Protein AF-A0A1H0VP79-F1 (afdb_monomer_lite)

Structure (mmCIF, N/CA/C/O backbone):
data_AF-A0A1H0VP79-F1
#
_entry.id   AF-A0A1H0VP79-F1
#
loop_
_atom_site.group_PDB
_atom_site.id
_atom_site.type_symbol
_atom_site.label_atom_id
_atom_site.label_alt_id
_atom_site.label_comp_id
_atom_site.label_asym_id
_atom_site.label_entity_id
_atom_site.label_seq_id
_atom_site.pdbx_PDB_ins_code
_atom_site.Cartn_x
_atom_site.Cartn_y
_atom_site.Cartn_z
_atom_site.occupancy
_atom_site.B_iso_or_equiv
_atom_site.auth_seq_id
_atom_site.auth_comp_id
_atom_site.auth_asym_id
_atom_site.auth_atom_id
_atom_site.pdbx_PDB_model_num
ATOM 1 N N . MET A 1 1 ? 29.507 -34.902 -33.240 1.00 46.75 1 MET A N 1
ATOM 2 C CA . MET A 1 1 ? 29.988 -33.549 -33.586 1.00 46.75 1 MET A CA 1
ATOM 3 C C . MET A 1 1 ? 28.772 -32.827 -34.139 1.00 46.75 1 MET A C 1
ATOM 5 O O . MET A 1 1 ? 28.245 -33.316 -35.121 1.00 46.75 1 MET A O 1
ATOM 9 N N . GLU A 1 2 ? 28.163 -31.821 -33.523 1.00 43.75 2 GLU A N 1
ATOM 10 C CA . GLU A 1 2 ? 28.502 -30.944 -32.397 1.00 43.75 2 GLU A CA 1
ATOM 11 C C . GLU A 1 2 ? 27.170 -30.495 -31.764 1.00 43.75 2 GLU A C 1
ATOM 13 O O . GLU A 1 2 ? 26.261 -30.090 -32.483 1.00 43.75 2 GLU A O 1
ATOM 18 N N . HIS A 1 3 ? 27.044 -30.585 -30.441 1.00 53.22 3 HIS A N 1
ATOM 19 C CA . HIS A 1 3 ? 26.091 -29.780 -29.675 1.00 53.22 3 HIS A CA 1
ATOM 20 C C . HIS A 1 3 ? 26.942 -28.735 -28.957 1.00 53.22 3 HIS A C 1
ATOM 22 O O . HIS A 1 3 ? 27.703 -29.141 -28.077 1.00 53.22 3 HIS A O 1
ATOM 28 N N . PRO A 1 4 ? 26.882 -27.441 -29.305 1.00 51.22 4 PRO A N 1
ATOM 29 C CA . PRO A 1 4 ? 27.451 -26.426 -28.451 1.00 51.22 4 PRO A CA 1
ATOM 30 C C . PRO A 1 4 ? 26.351 -25.861 -27.551 1.00 51.22 4 PRO A C 1
ATOM 32 O O . PRO A 1 4 ? 25.431 -25.193 -28.016 1.00 51.22 4 PRO A O 1
ATOM 35 N N . GLU A 1 5 ? 26.499 -26.180 -26.266 1.00 52.16 5 GLU A N 1
ATOM 36 C CA . GLU A 1 5 ? 26.345 -25.251 -25.149 1.00 52.16 5 GLU A CA 1
ATOM 37 C C . GLU A 1 5 ? 24.983 -24.533 -25.062 1.00 52.16 5 GLU A C 1
ATOM 39 O O . GLU A 1 5 ? 24.786 -23.424 -25.566 1.00 52.16 5 GLU A O 1
ATOM 44 N N . GLU A 1 6 ? 24.055 -25.143 -24.316 1.00 48.25 6 GLU A N 1
ATOM 45 C CA . GLU A 1 6 ? 23.048 -24.402 -23.556 1.00 48.25 6 GLU A CA 1
ATOM 46 C C . GLU A 1 6 ? 23.800 -23.397 -22.679 1.00 48.25 6 GLU A C 1
ATOM 48 O O . GLU A 1 6 ? 24.304 -23.737 -21.613 1.00 48.25 6 GLU A O 1
ATOM 53 N N . GLY A 1 7 ? 23.960 -22.170 -23.178 1.00 50.53 7 GLY A N 1
ATOM 54 C CA . GLY A 1 7 ? 24.571 -21.095 -22.419 1.00 50.53 7 GLY A CA 1
ATOM 55 C C . GLY A 1 7 ? 23.814 -20.957 -21.109 1.00 50.53 7 GLY A C 1
ATOM 56 O O . GLY A 1 7 ? 22.642 -20.575 -21.120 1.00 50.53 7 GLY A O 1
ATOM 57 N N . GLU A 1 8 ? 24.477 -21.304 -20.004 1.00 51.41 8 GLU A N 1
ATOM 58 C CA . GLU A 1 8 ? 24.038 -21.026 -18.643 1.00 51.41 8 GLU A CA 1
ATOM 59 C C . GLU A 1 8 ? 23.559 -19.579 -18.608 1.00 51.41 8 GLU A C 1
ATOM 61 O O . GLU A 1 8 ? 24.345 -18.627 -18.643 1.00 51.41 8 GLU A O 1
ATOM 66 N N . ARG A 1 9 ? 22.236 -19.417 -18.625 1.00 56.72 9 ARG A N 1
ATOM 67 C CA . ARG A 1 9 ? 21.563 -18.131 -18.551 1.00 56.72 9 ARG A CA 1
ATOM 68 C C . ARG A 1 9 ? 21.798 -17.640 -17.132 1.00 56.72 9 ARG A C 1
ATOM 70 O O . ARG A 1 9 ? 20.986 -17.888 -16.246 1.00 56.72 9 ARG A O 1
ATOM 77 N N . ARG A 1 10 ? 22.969 -17.043 -16.894 1.00 55.25 10 ARG A N 1
ATOM 78 C CA . ARG A 1 10 ? 23.294 -16.414 -15.618 1.00 55.25 10 ARG A CA 1
ATOM 79 C C . ARG A 1 10 ? 22.150 -15.446 -15.321 1.00 55.25 10 ARG A C 1
ATOM 81 O O . ARG A 1 10 ? 21.889 -14.590 -16.170 1.00 55.25 10 ARG A O 1
ATOM 88 N N . PRO A 1 11 ? 21.427 -15.619 -14.203 1.00 55.09 11 PRO A N 1
ATOM 89 C CA . PRO A 1 11 ? 20.375 -14.688 -13.849 1.00 55.09 11 PRO A CA 1
ATOM 90 C C . PRO A 1 11 ? 21.020 -13.313 -13.727 1.00 55.09 11 PRO A C 1
ATOM 92 O O . PRO A 1 11 ? 22.076 -13.170 -13.105 1.00 55.09 11 PRO A O 1
ATOM 95 N N . ASP A 1 12 ? 20.427 -12.335 -14.400 1.00 57.53 12 ASP A N 1
ATOM 96 C CA . ASP A 1 12 ? 20.875 -10.959 -14.305 1.00 57.53 12 ASP A CA 1
ATOM 97 C C . ASP A 1 12 ? 20.710 -10.524 -12.835 1.00 57.53 12 ASP A C 1
ATOM 99 O O . ASP A 1 12 ? 19.601 -10.623 -12.295 1.00 57.53 12 ASP A O 1
ATOM 103 N N . PRO A 1 13 ? 21.795 -10.138 -12.143 1.00 55.97 13 PRO A N 1
ATOM 104 C CA . PRO A 1 13 ? 21.739 -9.785 -10.729 1.00 55.97 13 P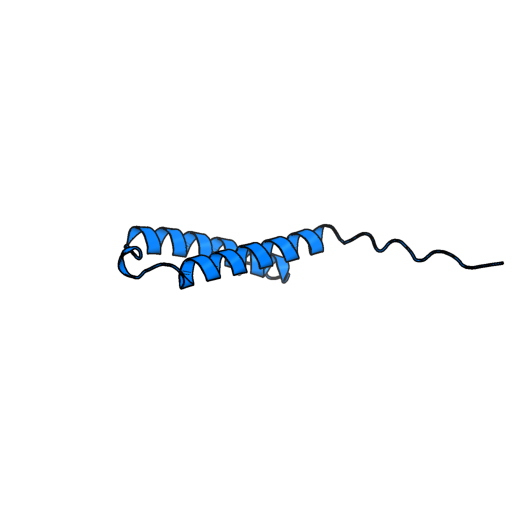RO A CA 1
ATOM 105 C C . PRO A 1 13 ? 20.807 -8.593 -10.462 1.00 5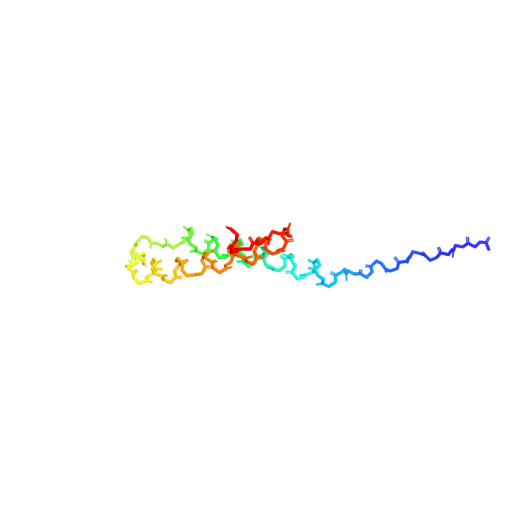5.97 13 PRO A C 1
ATOM 107 O O . PRO A 1 13 ? 20.262 -8.497 -9.363 1.00 55.97 13 PRO A O 1
ATOM 110 N N . GLU A 1 14 ? 20.565 -7.730 -11.455 1.00 60.91 14 GLU A N 1
ATOM 111 C CA . GLU A 1 14 ? 19.607 -6.626 -11.342 1.00 60.91 14 GLU A CA 1
ATOM 112 C C . GLU A 1 14 ? 18.155 -7.128 -11.407 1.00 60.91 14 GLU A C 1
ATOM 114 O O . GLU A 1 14 ? 17.314 -6.672 -10.633 1.00 60.91 14 GLU A O 1
ATOM 119 N N . LEU A 1 15 ? 17.858 -8.143 -12.234 1.00 57.12 15 LEU A N 1
ATOM 120 C CA . LEU A 1 15 ? 16.543 -8.808 -12.231 1.00 57.12 15 LEU A CA 1
ATOM 121 C C . LEU A 1 15 ? 16.283 -9.564 -10.926 1.00 57.12 15 LEU A C 1
ATOM 123 O O . LEU A 1 15 ? 15.170 -9.509 -10.405 1.00 57.12 15 LEU A O 1
ATOM 127 N N . ALA A 1 16 ? 17.300 -10.247 -10.391 1.00 60.19 16 ALA A N 1
ATOM 128 C CA . ALA A 1 16 ? 17.198 -10.920 -9.097 1.00 60.19 16 ALA A CA 1
ATOM 129 C C . ALA A 1 16 ? 16.929 -9.916 -7.959 1.00 60.19 16 ALA A C 1
ATOM 131 O O . ALA A 1 16 ? 16.192 -10.229 -7.028 1.00 60.19 16 ALA A O 1
ATOM 132 N N . SER A 1 17 ? 17.461 -8.692 -8.066 1.00 79.12 17 SER A N 1
ATOM 133 C CA . SER A 1 17 ? 17.155 -7.602 -7.135 1.00 79.12 17 SER A CA 1
ATOM 134 C C . SER A 1 17 ? 15.729 -7.069 -7.302 1.00 79.12 17 SER A C 1
ATOM 136 O O . SER A 1 17 ? 15.097 -6.729 -6.307 1.00 79.12 17 SER A O 1
ATOM 138 N N . GLY A 1 18 ? 15.206 -6.992 -8.529 1.00 87.00 18 GLY A N 1
ATOM 139 C CA . GLY A 1 18 ? 13.843 -6.516 -8.780 1.00 87.00 18 GLY A CA 1
ATOM 140 C C . GLY A 1 18 ? 12.763 -7.481 -8.289 1.00 87.00 18 GLY A C 1
ATOM 141 O O . GLY A 1 18 ? 11.766 -7.046 -7.714 1.00 87.00 18 GLY A O 1
ATOM 142 N N . GLU A 1 19 ? 12.967 -8.789 -8.467 1.00 89.25 19 GLU A N 1
ATOM 143 C CA . GLU A 1 19 ? 12.047 -9.810 -7.949 1.00 89.25 19 GLU A CA 1
ATOM 144 C C . GLU A 1 19 ? 11.960 -9.770 -6.416 1.00 89.25 19 GLU A C 1
ATOM 146 O O . GLU A 1 19 ? 10.865 -9.889 -5.864 1.00 89.25 19 GLU A O 1
ATOM 151 N N . GLU A 1 20 ? 13.087 -9.550 -5.734 1.00 89.88 20 GLU A N 1
ATOM 152 C CA . GLU A 1 20 ? 13.113 -9.431 -4.274 1.00 89.88 20 GLU A CA 1
ATOM 153 C C . GLU A 1 20 ? 12.336 -8.198 -3.799 1.00 89.88 20 GLU A C 1
ATOM 155 O O . GLU A 1 20 ? 11.461 -8.326 -2.947 1.00 89.88 20 GLU A O 1
ATOM 160 N N . VAL A 1 21 ? 12.545 -7.035 -4.429 1.00 90.38 21 VAL A N 1
ATOM 161 C CA . VAL A 1 21 ? 11.792 -5.805 -4.116 1.00 90.38 21 VAL A CA 1
ATOM 162 C C . VAL A 1 21 ? 10.285 -6.005 -4.313 1.00 90.38 21 VAL A C 1
ATOM 164 O O . VAL A 1 21 ? 9.481 -5.565 -3.491 1.00 90.38 21 VAL A O 1
ATOM 167 N N . ILE A 1 22 ? 9.873 -6.698 -5.382 1.00 92.94 22 ILE A N 1
ATOM 168 C CA . ILE A 1 22 ? 8.456 -7.010 -5.623 1.00 92.94 22 ILE A CA 1
ATOM 169 C C . ILE A 1 22 ? 7.914 -7.958 -4.545 1.00 92.94 22 ILE A C 1
ATOM 171 O O . ILE A 1 22 ? 6.799 -7.757 -4.0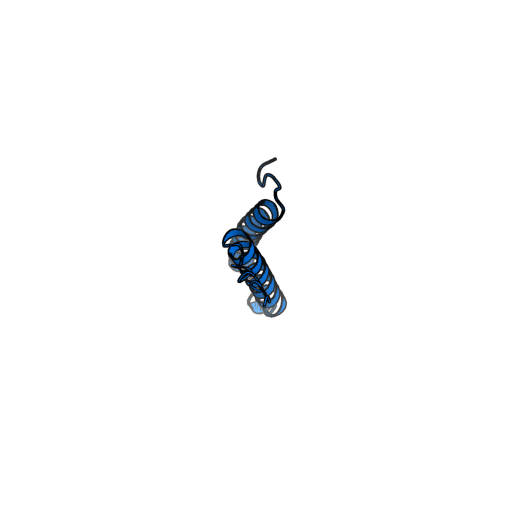59 1.00 92.94 22 ILE A O 1
ATOM 175 N N . ARG A 1 23 ? 8.680 -8.983 -4.156 1.00 94.44 23 ARG A N 1
ATOM 176 C CA . ARG A 1 23 ? 8.280 -9.924 -3.102 1.00 94.44 23 ARG A CA 1
ATOM 177 C C . ARG A 1 23 ? 8.106 -9.216 -1.761 1.00 94.44 23 ARG A C 1
ATOM 179 O O . ARG A 1 23 ? 7.074 -9.409 -1.121 1.00 94.44 23 ARG A O 1
ATOM 186 N N . GLU A 1 24 ? 9.074 -8.397 -1.364 1.00 93.06 24 GLU A N 1
ATOM 187 C CA . GLU A 1 24 ? 9.021 -7.608 -0.129 1.00 93.06 24 GLU A CA 1
ATOM 188 C C . GLU A 1 24 ? 7.809 -6.670 -0.131 1.00 93.06 24 GLU A C 1
ATOM 190 O O . GLU A 1 24 ? 7.066 -6.620 0.849 1.00 93.06 24 GLU A O 1
ATOM 195 N N . ALA A 1 25 ? 7.531 -6.007 -1.259 1.00 94.56 25 ALA A N 1
ATOM 196 C CA . ALA A 1 25 ? 6.359 -5.149 -1.399 1.00 94.56 25 ALA A CA 1
ATOM 197 C C . ALA A 1 25 ? 5.037 -5.911 -1.219 1.00 94.56 25 ALA A C 1
ATOM 199 O O . ALA A 1 25 ? 4.131 -5.428 -0.539 1.00 94.56 25 ALA A O 1
ATOM 200 N N . LEU A 1 26 ? 4.913 -7.104 -1.808 1.00 95.88 26 LEU A N 1
ATOM 201 C CA . LEU A 1 26 ? 3.715 -7.937 -1.666 1.00 95.88 26 LEU A CA 1
ATOM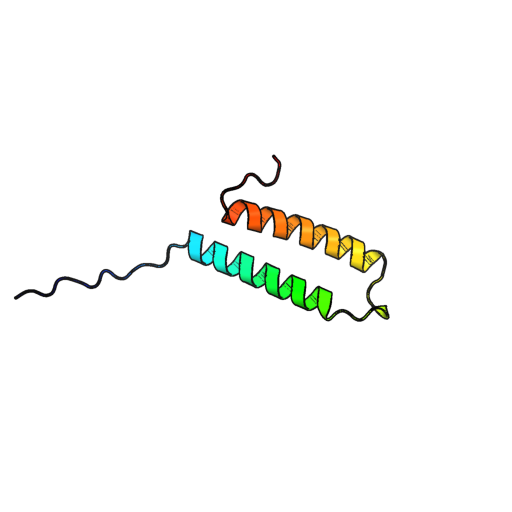 202 C C . LEU A 1 26 ? 3.543 -8.459 -0.238 1.00 95.88 26 LEU A C 1
ATOM 204 O O . LEU A 1 26 ? 2.425 -8.467 0.273 1.00 95.88 26 LEU A O 1
ATOM 208 N N . GLN A 1 27 ? 4.634 -8.873 0.408 1.00 95.56 27 GLN A N 1
ATOM 209 C CA . GLN A 1 27 ? 4.600 -9.321 1.798 1.00 95.56 27 GLN A CA 1
ATOM 210 C C . GLN A 1 27 ? 4.170 -8.189 2.730 1.00 95.56 27 GLN A C 1
ATOM 212 O O . GLN A 1 27 ? 3.281 -8.374 3.556 1.00 95.56 27 GLN A O 1
ATOM 217 N N . MET A 1 28 ? 4.730 -7.001 2.526 1.00 94.81 28 MET A N 1
ATOM 218 C CA . MET A 1 28 ? 4.343 -5.797 3.240 1.00 94.81 28 MET A CA 1
ATOM 219 C C . MET A 1 28 ? 2.839 -5.499 3.041 1.00 94.81 28 MET A C 1
ATOM 221 O O . MET A 1 28 ? 2.108 -5.318 4.008 1.00 94.81 28 MET A O 1
ATOM 225 N N . LEU A 1 29 ? 2.310 -5.518 1.814 1.00 95.31 29 LEU A N 1
ATOM 226 C CA . LEU A 1 29 ? 0.867 -5.304 1.601 1.00 95.31 29 LEU A CA 1
ATOM 227 C C . LEU A 1 29 ? -0.006 -6.358 2.298 1.00 95.31 29 LEU A C 1
ATOM 229 O O . LEU A 1 29 ? -1.061 -6.021 2.831 1.00 95.31 29 LEU A O 1
ATOM 233 N N . HIS A 1 30 ? 0.445 -7.610 2.339 1.00 96.44 30 HIS A N 1
ATOM 234 C CA . HIS A 1 30 ? -0.266 -8.673 3.040 1.00 96.44 30 HIS A CA 1
ATOM 235 C C . HIS A 1 30 ? -0.323 -8.432 4.556 1.00 96.44 30 HIS A C 1
ATOM 237 O O . HIS A 1 30 ? -1.381 -8.587 5.158 1.00 96.44 30 HIS A O 1
ATOM 243 N N . GLU A 1 31 ? 0.777 -7.983 5.166 1.00 94.50 31 GLU A N 1
ATOM 244 C CA . GLU A 1 31 ? 0.813 -7.624 6.591 1.00 94.50 31 GLU A CA 1
ATOM 245 C C . GLU A 1 31 ? -0.129 -6.460 6.924 1.00 94.50 31 GLU A C 1
ATOM 247 O O . GLU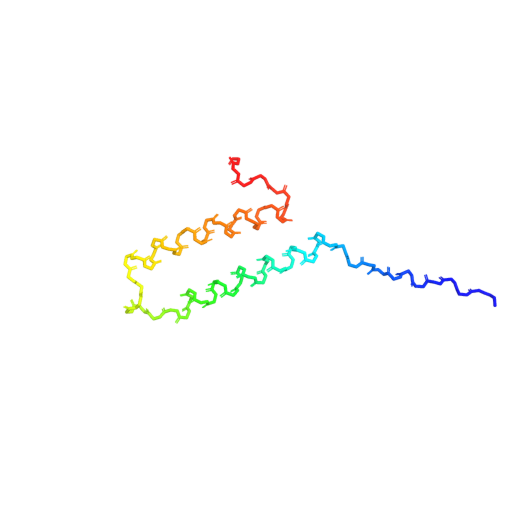 A 1 31 ? -0.776 -6.462 7.977 1.00 94.50 31 GLU A O 1
ATOM 252 N N . LEU A 1 32 ? -0.240 -5.477 6.026 1.00 93.25 32 LEU A N 1
ATOM 253 C CA . LEU A 1 32 ? -1.190 -4.378 6.181 1.00 93.25 32 LEU A CA 1
ATOM 254 C C . LEU A 1 32 ? -2.637 -4.881 6.161 1.00 93.25 32 LEU A C 1
ATOM 256 O O . LEU A 1 32 ? -3.413 -4.514 7.044 1.00 93.25 32 LEU A O 1
ATOM 260 N N . ASP A 1 33 ? -2.981 -5.724 5.184 1.00 94.75 33 ASP A N 1
ATOM 261 C CA . ASP A 1 33 ? -4.327 -6.290 5.022 1.00 94.75 33 ASP A CA 1
ATOM 262 C C . ASP A 1 33 ? -4.724 -7.201 6.196 1.00 94.75 33 ASP A C 1
ATOM 264 O O . ASP A 1 33 ? -5.878 -7.188 6.633 1.00 94.75 33 ASP A O 1
ATOM 268 N N . ASP A 1 34 ? -3.767 -7.950 6.746 1.00 96.38 34 ASP A N 1
ATOM 269 C CA . ASP A 1 34 ? -3.987 -8.843 7.886 1.00 96.38 34 ASP A CA 1
ATOM 270 C C . ASP A 1 34 ? -4.011 -8.105 9.236 1.00 96.38 34 ASP A C 1
ATOM 272 O O . ASP A 1 34 ? -4.370 -8.694 10.265 1.00 96.38 34 ASP A O 1
ATOM 276 N N . THR A 1 35 ? -3.654 -6.816 9.272 1.00 94.69 35 THR A N 1
ATOM 277 C CA . THR A 1 35 ? -3.617 -6.058 10.524 1.00 94.69 35 THR A CA 1
ATOM 278 C C . THR A 1 35 ? -5.035 -5.818 11.069 1.00 94.69 35 THR A C 1
ATOM 280 O O . THR A 1 35 ? -5.851 -5.144 10.437 1.00 94.69 35 THR A O 1
ATOM 283 N N . PRO A 1 36 ? -5.345 -6.257 12.308 1.00 95.62 36 PRO A N 1
ATOM 284 C CA . PRO A 1 36 ? -6.646 -6.003 12.914 1.00 95.62 36 PRO A CA 1
ATOM 285 C C . PRO A 1 36 ? -6.893 -4.504 13.160 1.00 95.62 36 PRO A C 1
ATOM 287 O O . PRO A 1 36 ? -5.985 -3.808 13.627 1.00 95.62 36 PRO A O 1
ATOM 290 N N . PRO A 1 37 ? -8.135 -4.000 13.013 1.00 93.56 37 PRO A N 1
ATOM 291 C CA . PRO A 1 37 ? -8.448 -2.579 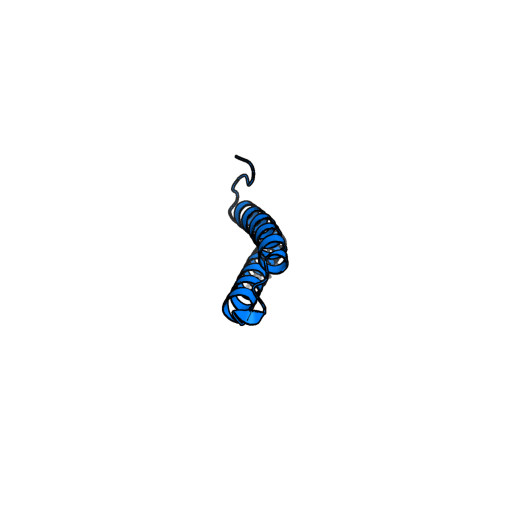13.204 1.00 93.56 37 PRO A CA 1
ATOM 292 C C . PRO A 1 37 ? -8.023 -2.004 14.562 1.00 93.56 37 PRO A C 1
ATOM 294 O O . PRO A 1 37 ? -7.704 -0.824 14.666 1.00 93.56 37 PRO A O 1
ATOM 297 N N . GLN A 1 38 ? -7.990 -2.826 15.617 1.00 95.75 38 GLN A N 1
ATOM 298 C CA . GLN A 1 38 ? -7.566 -2.397 16.956 1.00 95.75 38 GLN A CA 1
ATOM 299 C C . GLN A 1 38 ? -6.064 -2.073 17.035 1.00 95.75 38 GLN A C 1
ATOM 301 O O . GLN A 1 38 ? -5.644 -1.372 17.954 1.00 95.75 38 GLN A O 1
ATOM 306 N N . GLN A 1 39 ? -5.261 -2.577 16.095 1.00 94.06 39 GLN A N 1
ATOM 307 C CA . GLN A 1 39 ? -3.818 -2.338 16.004 1.00 94.06 39 GLN A CA 1
ATOM 308 C C . GLN A 1 39 ? -3.471 -1.178 15.053 1.00 94.06 39 GLN A C 1
ATOM 310 O O . GLN A 1 39 ? -2.355 -0.660 15.104 1.00 94.06 39 GLN A O 1
ATOM 315 N N . MET A 1 40 ? -4.436 -0.700 14.255 1.00 94.75 40 MET A N 1
ATOM 316 C CA . MET A 1 40 ? -4.287 0.433 13.330 1.00 94.75 40 MET A CA 1
ATOM 317 C C . MET A 1 40 ? -4.313 1.782 14.070 1.00 94.75 40 MET A C 1
ATOM 319 O O . MET A 1 40 ? -5.220 2.604 13.931 1.00 94.75 40 MET A O 1
ATOM 323 N N . THR A 1 41 ? -3.316 1.994 14.922 1.00 96.19 41 THR A N 1
ATOM 324 C CA . THR A 1 41 ? -3.126 3.234 15.683 1.00 96.19 41 THR A CA 1
ATOM 325 C C . THR A 1 41 ? -2.589 4.370 14.803 1.00 96.19 41 THR A C 1
ATOM 327 O O . THR A 1 41 ? -2.108 4.150 13.697 1.00 96.19 41 THR A O 1
ATOM 330 N N . ALA A 1 42 ? -2.594 5.608 15.305 1.00 95.69 42 ALA A N 1
ATOM 331 C CA . ALA A 1 42 ? -1.978 6.730 14.590 1.00 95.69 42 ALA A CA 1
ATOM 332 C C . ALA A 1 42 ? -0.487 6.489 14.271 1.00 95.69 42 ALA A C 1
ATOM 334 O O . ALA A 1 42 ? -0.037 6.806 13.174 1.00 95.69 42 ALA A O 1
ATOM 335 N N . LEU A 1 43 ? 0.258 5.879 15.202 1.00 95.38 43 LEU A N 1
ATOM 336 C CA . LEU A 1 43 ? 1.668 5.533 15.000 1.00 95.38 43 LEU A CA 1
ATOM 337 C C . LEU A 1 43 ? 1.839 4.438 13.941 1.00 95.38 43 LEU A C 1
ATOM 339 O O . LEU A 1 43 ? 2.760 4.508 13.134 1.00 95.38 43 LEU A O 1
ATOM 343 N N . PHE A 1 44 ? 0.930 3.459 13.919 1.00 94.75 44 PHE A N 1
ATOM 344 C CA . PHE A 1 44 ? 0.888 2.447 12.868 1.00 94.75 44 PHE A CA 1
ATOM 345 C C . PHE A 1 44 ? 0.762 3.116 11.495 1.00 94.75 44 PHE A C 1
ATOM 347 O O . PHE A 1 44 ? 1.604 2.888 10.636 1.00 94.75 44 PHE A O 1
ATOM 354 N N . TYR A 1 45 ? -0.203 4.023 11.309 1.00 93.69 45 TYR A N 1
ATOM 355 C CA . TYR A 1 45 ? -0.363 4.730 10.033 1.00 93.69 45 TYR A CA 1
ATOM 356 C C . TYR A 1 45 ? 0.862 5.562 9.636 1.00 93.69 45 TYR A C 1
ATOM 358 O O . TYR A 1 45 ? 1.215 5.582 8.461 1.00 93.69 45 TYR A O 1
ATOM 366 N N . GLN A 1 46 ? 1.517 6.235 10.589 1.00 96.19 46 GLN A N 1
ATOM 367 C CA . GLN A 1 46 ? 2.743 6.994 10.314 1.00 96.19 46 GLN A CA 1
ATOM 368 C C . GLN A 1 46 ? 3.859 6.084 9.797 1.00 96.19 46 GLN A C 1
ATOM 370 O O . GLN A 1 46 ? 4.439 6.361 8.751 1.00 96.19 46 GLN A O 1
ATOM 375 N N . HIS A 1 47 ? 4.101 4.972 10.491 1.00 94.81 47 HIS A N 1
ATOM 376 C CA . HIS A 1 47 ? 5.111 4.002 10.089 1.00 94.81 47 HIS A CA 1
ATOM 377 C C . HIS A 1 47 ? 4.798 3.386 8.718 1.00 94.81 47 HIS A C 1
ATOM 379 O O . HIS A 1 47 ? 5.661 3.321 7.846 1.00 94.81 47 HIS A O 1
ATOM 385 N N . TRP A 1 48 ? 3.542 2.999 8.497 1.00 95.06 48 TRP A N 1
ATOM 386 C CA . TRP A 1 48 ? 3.101 2.411 7.236 1.00 95.06 48 TRP A CA 1
ATOM 387 C C . TRP A 1 48 ? 3.195 3.369 6.058 1.00 95.06 48 TRP A C 1
ATOM 389 O O . TRP A 1 48 ? 3.576 2.959 4.965 1.00 95.06 48 TRP A O 1
ATOM 399 N N . PHE A 1 49 ? 2.896 4.649 6.271 1.00 95.06 49 PHE A N 1
ATOM 400 C CA . PHE A 1 49 ? 3.071 5.664 5.240 1.00 95.06 49 PHE A CA 1
ATOM 401 C C . PHE A 1 49 ? 4.540 5.802 4.814 1.00 95.06 49 PHE A C 1
ATOM 403 O O . PHE A 1 49 ? 4.824 5.909 3.618 1.00 95.06 49 PHE A O 1
ATOM 410 N N . GLU A 1 50 ? 5.474 5.774 5.769 1.00 95.56 50 GLU A N 1
ATOM 411 C CA . GLU A 1 50 ? 6.913 5.812 5.485 1.00 95.56 50 GLU A CA 1
ATOM 412 C C . GLU A 1 50 ? 7.363 4.572 4.702 1.00 95.56 50 GLU A C 1
ATOM 414 O O . GLU A 1 50 ? 7.997 4.719 3.656 1.00 95.56 50 GLU A O 1
ATOM 419 N N . GLN A 1 51 ? 6.970 3.373 5.149 1.00 93.88 51 GLN A N 1
ATOM 420 C CA . GLN A 1 51 ? 7.288 2.108 4.472 1.00 93.88 51 GLN A CA 1
ATOM 421 C C . GLN A 1 51 ? 6.741 2.085 3.039 1.00 93.88 51 GLN A C 1
ATOM 423 O O . GLN A 1 51 ? 7.508 1.927 2.091 1.00 93.88 51 GLN A O 1
ATOM 428 N N . LEU A 1 52 ? 5.449 2.379 2.851 1.00 95.38 52 LEU A N 1
ATOM 429 C CA . LEU A 1 52 ? 4.824 2.455 1.525 1.00 95.38 52 LEU A CA 1
ATOM 430 C C . LEU A 1 52 ? 5.529 3.464 0.613 1.00 95.38 52 LEU A C 1
ATOM 432 O O . LEU A 1 52 ? 5.732 3.192 -0.572 1.00 95.38 52 LEU A O 1
ATOM 436 N N . SER A 1 53 ? 5.925 4.619 1.153 1.00 94.81 53 SER A N 1
ATOM 437 C CA . SER A 1 53 ? 6.638 5.647 0.392 1.00 94.81 53 SER A CA 1
ATOM 438 C C . SER A 1 53 ? 8.028 5.194 -0.051 1.00 94.81 53 SER A C 1
ATOM 440 O O . SER A 1 53 ? 8.466 5.577 -1.133 1.00 94.81 53 SER A O 1
ATOM 442 N N . MET A 1 54 ? 8.742 4.417 0.765 1.00 93.06 54 MET A N 1
ATOM 443 C CA . MET A 1 54 ? 10.052 3.867 0.405 1.00 93.06 54 MET A CA 1
ATOM 444 C C . MET A 1 54 ? 9.903 2.756 -0.636 1.00 93.06 54 MET A C 1
ATOM 446 O O . MET A 1 54 ? 10.459 2.864 -1.727 1.00 93.06 54 MET A O 1
ATOM 450 N N . THR A 1 55 ? 9.053 1.767 -0.360 1.00 93.62 55 THR A N 1
ATOM 451 C CA . THR A 1 55 ? 8.811 0.627 -1.252 1.00 93.62 55 THR A CA 1
ATOM 452 C C . THR A 1 55 ? 8.290 1.062 -2.620 1.00 93.62 55 THR A C 1
ATOM 454 O O . THR A 1 55 ? 8.720 0.532 -3.639 1.00 93.62 55 THR A O 1
ATOM 457 N N . THR A 1 56 ? 7.413 2.071 -2.685 1.00 94.12 56 THR A N 1
ATOM 458 C CA . THR A 1 56 ? 6.927 2.601 -3.972 1.00 94.12 56 THR A CA 1
ATOM 459 C C . THR A 1 56 ? 8.064 3.202 -4.798 1.00 94.12 56 THR A C 1
ATOM 461 O O . THR A 1 56 ? 8.117 2.988 -6.008 1.00 94.12 56 THR A O 1
ATOM 464 N N . ARG A 1 57 ? 9.005 3.917 -4.167 1.00 93.56 57 ARG A N 1
ATOM 465 C CA . ARG A 1 57 ? 10.181 4.453 -4.868 1.00 93.56 57 ARG A CA 1
ATOM 466 C C . ARG A 1 57 ? 11.087 3.340 -5.382 1.00 93.56 57 ARG A C 1
ATOM 468 O O . ARG A 1 57 ? 11.583 3.437 -6.501 1.00 93.56 57 ARG A O 1
ATOM 475 N N . ASP A 1 58 ? 11.279 2.285 -4.599 1.00 91.69 58 ASP A N 1
ATOM 476 C CA . ASP A 1 58 ? 12.087 1.139 -5.017 1.00 91.69 58 ASP A CA 1
ATOM 477 C C . ASP A 1 58 ? 11.430 0.376 -6.174 1.00 91.69 58 ASP A C 1
ATOM 479 O O . ASP A 1 58 ? 12.100 0.053 -7.154 1.00 91.69 58 ASP A O 1
ATOM 483 N N . LEU A 1 59 ? 10.106 0.205 -6.149 1.00 93.19 59 LEU A N 1
ATOM 484 C CA . LEU A 1 59 ? 9.351 -0.349 -7.276 1.00 93.19 59 LEU A CA 1
ATOM 485 C C . LEU A 1 59 ? 9.469 0.519 -8.538 1.00 93.19 59 LEU A C 1
ATOM 487 O O . LEU A 1 59 ? 9.659 -0.014 -9.631 1.00 93.19 59 LEU A O 1
ATOM 491 N N . LEU A 1 60 ? 9.402 1.848 -8.410 1.00 92.44 60 LEU A N 1
ATOM 492 C CA . LEU A 1 60 ? 9.605 2.759 -9.542 1.00 92.44 60 LEU A CA 1
ATOM 493 C C . LEU A 1 60 ? 11.007 2.602 -10.145 1.00 92.44 60 LEU A C 1
ATOM 495 O O . LEU A 1 60 ? 11.126 2.525 -11.368 1.00 92.44 60 LEU A O 1
ATOM 499 N N . ARG A 1 61 ? 12.046 2.463 -9.311 1.00 89.50 61 ARG A N 1
ATOM 500 C CA . ARG A 1 61 ? 13.420 2.200 -9.775 1.00 89.50 61 ARG A CA 1
ATOM 501 C C . ARG A 1 61 ? 13.526 0.881 -10.536 1.00 89.50 61 ARG A C 1
ATOM 503 O O . ARG A 1 61 ? 14.139 0.859 -11.599 1.00 89.50 61 ARG A O 1
ATOM 510 N N . VAL A 1 62 ? 12.898 -0.189 -10.040 1.00 90.25 62 VAL A N 1
ATOM 511 C CA . VAL A 1 62 ? 12.854 -1.499 -10.723 1.00 90.25 62 VAL A CA 1
ATOM 512 C C . VAL A 1 62 ? 12.195 -1.394 -12.101 1.00 90.25 62 VAL A C 1
ATOM 514 O O . VAL A 1 62 ? 12.626 -2.047 -13.048 1.00 90.25 62 VAL A O 1
ATOM 517 N N . LEU A 1 63 ? 11.180 -0.539 -12.242 1.00 89.50 63 LEU A N 1
ATOM 518 C CA . LEU A 1 63 ? 10.507 -0.277 -13.517 1.00 89.50 63 LEU A CA 1
ATOM 519 C C . LEU A 1 63 ? 11.270 0.702 -14.434 1.00 89.50 63 LEU A C 1
ATOM 521 O O . LEU A 1 63 ? 10.825 0.957 -15.552 1.00 89.50 63 LEU A O 1
ATOM 525 N N . GLY A 1 64 ? 12.410 1.245 -13.993 1.00 89.88 64 GLY A N 1
ATOM 526 C CA . GLY A 1 64 ? 13.199 2.222 -14.748 1.00 89.88 64 GLY A CA 1
ATOM 527 C C . GLY A 1 64 ? 12.629 3.645 -14.727 1.00 89.88 64 GLY A C 1
ATOM 528 O O . GLY A 1 64 ? 12.935 4.441 -15.615 1.00 89.88 64 GLY A O 1
ATOM 529 N N . HIS A 1 65 ? 11.791 3.969 -13.741 1.00 91.62 65 HIS A N 1
ATOM 530 C CA . HIS A 1 65 ? 11.245 5.308 -13.524 1.00 91.62 65 HIS A CA 1
ATOM 531 C C . HIS A 1 65 ? 12.056 6.094 -12.486 1.00 91.62 65 HIS A C 1
ATOM 533 O O . HIS A 1 65 ? 12.673 5.520 -11.587 1.00 91.62 65 HIS A O 1
ATOM 539 N N . ASP A 1 66 ? 12.023 7.423 -12.603 1.00 87.62 66 ASP A N 1
ATOM 540 C CA . ASP A 1 66 ? 12.568 8.326 -11.590 1.00 87.62 66 ASP A CA 1
ATOM 541 C C . ASP A 1 66 ? 11.570 8.450 -10.418 1.00 87.62 66 ASP A C 1
ATOM 543 O O . ASP A 1 66 ? 10.434 8.879 -10.639 1.00 87.62 66 ASP A O 1
ATOM 547 N N . PRO A 1 67 ? 11.944 8.047 -9.190 1.00 84.25 67 PRO A N 1
ATOM 548 C CA . PRO A 1 67 ? 11.063 8.097 -8.025 1.00 84.25 67 PRO A CA 1
ATOM 549 C C . PRO A 1 67 ? 10.760 9.507 -7.494 1.00 84.25 67 PRO A C 1
ATOM 551 O O . PRO A 1 67 ? 9.863 9.631 -6.657 1.00 84.25 67 PRO A O 1
ATOM 554 N N . ASP A 1 68 ? 11.494 10.538 -7.924 1.00 85.12 68 ASP A N 1
ATOM 555 C CA . ASP A 1 68 ? 11.364 11.912 -7.413 1.00 85.12 68 ASP A CA 1
ATOM 556 C C . ASP A 1 68 ? 10.958 12.932 -8.505 1.00 85.12 68 ASP A C 1
ATOM 558 O O . ASP A 1 68 ? 11.041 14.144 -8.281 1.00 85.12 68 ASP A O 1
ATOM 562 N N . ALA A 1 69 ? 10.523 12.440 -9.673 1.00 78.50 69 ALA A N 1
ATOM 563 C CA . ALA A 1 69 ? 10.081 13.243 -10.819 1.00 78.50 69 ALA A CA 1
ATOM 564 C C . ALA A 1 69 ? 8.693 13.891 -10.661 1.00 78.50 69 ALA A C 1
ATOM 566 O O . ALA A 1 69 ? 7.823 13.336 -9.949 1.00 78.50 69 ALA A O 1
#

Foldseek 3Di:
DDDDDPDPPPPDVLVVVLVVLVVVVVVLVVCVVPDDPVRCDPVVVVVNVVVCLVSVCVNCVSVVHHSVD

Sequence (69 aa):
MEHPEEGERRPDPELASGEEVIREALQMLHELDDTPPQQMTALFYQHWFEQLSMTTRDLLRVLGHDPDA

Secondary structure (DSSP, 8-state):
---------PPPHHHHHHHHHHHHHHHHHHHHHHS-GGG--HHHHHHHHHHHHHHHHHHHHHTT--TT-

pLDDT: mean 83.57, std 17.02, range [43.75, 96.44]

Radius of gyration: 18.8 Å; chains: 1; bounding box: 38×47×50 Å